Protein AF-A0A960S9Y3-F1 (afdb_monomer_lite)

Sequence (126 aa):
MGKETEVIDPNRHEAYPEMFQAIKAFKPDCLFSFSNFLEVGEMGYLSDLLGIPQTSFLVDPPHVFTPFDRPEELLITSVDQVDATFFKEQLEFTHTLFLPHAADKGYLDLPPLDKQFDIVFLGTFF

Structure (mmCIF, N/CA/C/O backbone):
data_AF-A0A960S9Y3-F1
#
_entry.id   AF-A0A960S9Y3-F1
#
loop_
_atom_site.group_PDB
_atom_site.id
_atom_site.type_symbol
_atom_site.label_atom_id
_atom_site.label_alt_id
_atom_site.label_comp_id
_atom_site.label_asym_id
_atom_site.label_entity_id
_atom_site.label_seq_id
_atom_site.pdbx_PDB_ins_code
_atom_site.Cartn_x
_atom_site.Cartn_y
_atom_site.Cartn_z
_atom_site.occupancy
_atom_site.B_iso_or_equiv
_atom_site.auth_seq_id
_atom_site.auth_comp_id
_atom_site.auth_asym_id
_atom_site.auth_atom_id
_atom_site.pdbx_PDB_model_num
ATOM 1 N N . MET A 1 1 ? -11.019 -23.630 -3.401 1.00 46.88 1 MET A N 1
ATOM 2 C CA . MET A 1 1 ? -11.729 -22.688 -2.512 1.00 46.88 1 MET A CA 1
ATOM 3 C C . MET A 1 1 ? -12.272 -21.587 -3.396 1.00 46.88 1 MET A C 1
ATOM 5 O O . MET A 1 1 ? -11.468 -20.938 -4.052 1.00 46.88 1 MET A O 1
ATOM 9 N N . GLY A 1 2 ? -13.596 -21.477 -3.519 1.00 61.44 2 GLY A N 1
ATOM 10 C CA . GLY A 1 2 ? -14.215 -20.400 -4.292 1.00 61.44 2 GLY A CA 1
ATOM 11 C C . GLY A 1 2 ? -13.945 -19.089 -3.572 1.00 61.44 2 GLY A C 1
ATOM 12 O O . GLY A 1 2 ? -14.381 -18.929 -2.439 1.00 61.44 2 GLY A O 1
ATOM 13 N N . LYS A 1 3 ? -13.134 -18.224 -4.177 1.00 78.56 3 LYS A N 1
ATOM 14 C CA . LYS A 1 3 ? -12.957 -16.852 -3.712 1.00 78.56 3 LYS A CA 1
ATOM 15 C C . LYS A 1 3 ? -13.905 -16.002 -4.542 1.00 78.56 3 LYS A C 1
ATOM 17 O O . LYS A 1 3 ? -13.809 -16.031 -5.767 1.00 78.56 3 LYS A O 1
ATOM 22 N N . GLU A 1 4 ? -14.827 -15.320 -3.883 1.00 89.75 4 GLU A N 1
ATOM 23 C CA . GLU A 1 4 ? -15.659 -14.308 -4.523 1.00 89.75 4 GLU A CA 1
ATOM 24 C C . GLU A 1 4 ? -14.907 -12.979 -4.481 1.00 89.75 4 GLU A C 1
ATOM 26 O O . GLU A 1 4 ? -14.199 -12.683 -3.518 1.00 89.75 4 GLU A O 1
ATOM 31 N N . THR A 1 5 ? -15.004 -12.204 -5.555 1.00 90.12 5 T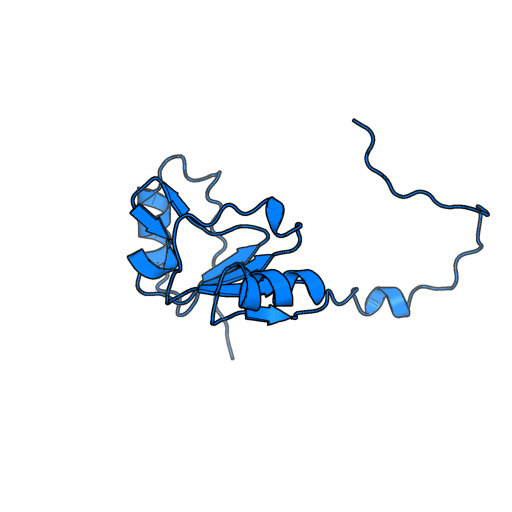HR A N 1
ATOM 32 C CA . THR A 1 5 ? -14.308 -10.922 -5.685 1.00 90.12 5 THR A CA 1
ATOM 33 C C . THR A 1 5 ? -15.238 -9.919 -6.335 1.00 90.12 5 THR A C 1
ATOM 35 O O . THR A 1 5 ? -15.821 -10.220 -7.378 1.00 90.12 5 THR A O 1
ATOM 38 N N . GLU A 1 6 ? -15.305 -8.721 -5.771 1.00 89.06 6 GLU A N 1
ATOM 39 C CA . GLU A 1 6 ? -16.016 -7.589 -6.352 1.00 89.06 6 GLU A CA 1
ATOM 40 C C . GLU A 1 6 ? -15.029 -6.444 -6.585 1.00 89.06 6 GLU A C 1
ATOM 42 O O . GLU A 1 6 ? -14.182 -6.158 -5.739 1.00 89.06 6 GLU A O 1
ATOM 47 N N . VAL A 1 7 ? -15.099 -5.827 -7.767 1.00 87.50 7 VAL A N 1
ATOM 48 C CA . VAL A 1 7 ? -14.247 -4.689 -8.126 1.00 87.50 7 VAL A CA 1
ATOM 49 C C . VAL A 1 7 ? -15.046 -3.417 -7.918 1.00 87.50 7 VAL A C 1
ATOM 51 O O . VAL A 1 7 ? -16.102 -3.236 -8.520 1.00 87.50 7 VAL A O 1
ATOM 54 N N . ILE A 1 8 ? -14.500 -2.529 -7.098 1.00 81.00 8 ILE A N 1
ATOM 55 C CA . ILE A 1 8 ? -15.103 -1.247 -6.761 1.00 81.00 8 ILE A CA 1
ATOM 56 C C . ILE A 1 8 ? -14.225 -0.151 -7.351 1.00 81.00 8 ILE A C 1
ATOM 58 O O . ILE A 1 8 ? -13.039 -0.065 -7.043 1.00 81.00 8 ILE A O 1
ATOM 62 N N . ASP A 1 9 ? -14.814 0.671 -8.215 1.00 77.81 9 ASP A N 1
ATOM 63 C CA . ASP A 1 9 ? -14.138 1.811 -8.827 1.00 77.81 9 ASP A CA 1
ATOM 64 C C . ASP A 1 9 ? -14.592 3.101 -8.126 1.00 77.81 9 ASP A C 1
ATOM 66 O O . ASP A 1 9 ? -15.716 3.561 -8.361 1.00 77.81 9 ASP A O 1
ATOM 70 N N . PRO A 1 10 ? -13.749 3.701 -7.267 1.00 68.12 10 PRO A N 1
ATOM 71 C CA . PRO A 1 10 ? -14.107 4.916 -6.544 1.00 68.12 10 PRO A CA 1
ATOM 72 C C . PRO A 1 10 ? -14.346 6.115 -7.474 1.00 68.12 10 PRO A C 1
ATOM 74 O O . PRO A 1 10 ? -15.038 7.043 -7.074 1.00 68.12 10 PRO A O 1
ATOM 77 N N . ASN A 1 11 ? -13.855 6.094 -8.721 1.00 68.81 11 ASN A N 1
ATOM 78 C CA . ASN A 1 11 ? -14.113 7.161 -9.695 1.00 68.81 11 ASN A CA 1
ATOM 79 C C . ASN A 1 11 ? -15.465 7.011 -10.409 1.00 68.81 11 ASN A C 1
ATOM 81 O O . ASN A 1 11 ? -15.932 7.958 -11.039 1.00 68.81 11 ASN A O 1
ATOM 85 N N . ARG A 1 12 ? -16.092 5.827 -10.351 1.00 61.38 12 ARG A N 1
ATOM 86 C CA . ARG A 1 12 ? -17.437 5.589 -10.909 1.00 61.38 12 ARG A CA 1
ATOM 87 C C . ARG A 1 12 ? -18.550 5.909 -9.926 1.00 61.38 12 ARG A C 1
ATOM 89 O O . ARG A 1 12 ? -19.657 6.216 -10.358 1.00 61.38 12 ARG A O 1
ATOM 96 N N . HIS A 1 13 ? -18.270 5.819 -8.632 1.00 55.19 13 HIS A N 1
ATOM 97 C CA . HIS A 1 13 ? -19.210 6.213 -7.597 1.00 55.19 13 HIS A CA 1
ATOM 98 C C . HIS A 1 13 ? -19.020 7.703 -7.319 1.00 55.19 13 HIS A C 1
ATOM 100 O O . HIS A 1 13 ? -18.117 8.095 -6.590 1.00 55.19 13 HIS A O 1
ATOM 106 N N . GLU A 1 14 ? -19.888 8.542 -7.889 1.00 50.56 14 GLU A N 1
ATOM 107 C CA . GLU A 1 14 ? -19.877 10.001 -7.682 1.00 50.56 14 GLU A CA 1
ATOM 108 C C . GLU A 1 14 ? -20.006 10.403 -6.197 1.00 50.56 14 GLU A C 1
ATOM 110 O O . GLU A 1 14 ? -19.757 11.554 -5.835 1.00 50.56 14 GLU A O 1
ATOM 115 N N . ALA A 1 15 ? -20.372 9.464 -5.317 1.00 58.41 15 ALA A N 1
ATOM 116 C CA . ALA A 1 15 ? -20.487 9.687 -3.890 1.00 58.41 15 ALA A CA 1
ATOM 117 C C . ALA A 1 15 ? -20.021 8.456 -3.085 1.00 58.41 15 ALA A C 1
ATOM 119 O O . ALA A 1 15 ? -20.548 7.352 -3.242 1.00 58.41 15 ALA A O 1
ATOM 120 N N . TYR A 1 16 ? -19.111 8.678 -2.127 1.00 72.38 16 TYR A N 1
ATOM 121 C CA . TYR A 1 16 ? -18.675 7.693 -1.125 1.00 72.38 16 TYR A CA 1
ATOM 122 C C . TYR A 1 16 ? -19.806 6.804 -0.547 1.00 72.38 16 TYR A C 1
ATOM 124 O O . TYR A 1 16 ? -19.579 5.604 -0.399 1.00 72.38 16 TYR A O 1
ATOM 132 N N . PRO A 1 17 ? -21.034 7.296 -0.257 1.00 77.31 17 PRO A N 1
ATOM 133 C CA . PRO A 1 17 ? -22.118 6.467 0.274 1.00 77.31 17 PRO A CA 1
ATOM 134 C C . PRO A 1 17 ? -22.443 5.206 -0.536 1.00 77.31 17 PRO A C 1
ATOM 136 O O . PRO A 1 17 ? -22.723 4.174 0.070 1.00 77.31 17 PRO A O 1
ATOM 139 N N . GLU A 1 18 ? -22.398 5.251 -1.869 1.00 81.25 18 GLU A N 1
ATOM 140 C CA . GLU A 1 18 ? -22.716 4.081 -2.703 1.00 81.25 18 GLU A CA 1
ATOM 141 C C . GLU A 1 18 ? -21.648 2.996 -2.587 1.00 81.25 18 GLU A C 1
ATOM 143 O O . GLU A 1 18 ? -21.970 1.822 -2.402 1.00 81.25 18 GLU A O 1
ATOM 148 N N . MET A 1 19 ? -20.380 3.411 -2.593 1.00 83.38 19 MET A N 1
ATOM 149 C CA . MET A 1 19 ? -19.237 2.536 -2.358 1.00 83.38 19 MET A CA 1
ATOM 150 C C . MET A 1 19 ? -19.361 1.821 -1.007 1.00 83.38 19 MET A C 1
ATOM 152 O O . MET A 1 19 ? -19.226 0.601 -0.928 1.00 83.38 19 MET A O 1
ATOM 156 N N . PHE A 1 20 ? -19.690 2.557 0.060 1.00 85.62 20 PHE A N 1
ATOM 157 C CA . PHE A 1 20 ? -19.896 1.966 1.384 1.00 85.62 20 PHE A CA 1
ATOM 158 C C . PHE A 1 20 ? -21.040 0.944 1.403 1.00 85.62 20 PHE A C 1
ATOM 160 O O . PHE A 1 20 ? -20.929 -0.078 2.082 1.00 85.62 20 PHE A O 1
ATOM 167 N N . GLN A 1 21 ? -22.139 1.202 0.688 1.00 86.50 21 GLN A N 1
ATOM 168 C CA . GLN A 1 21 ? -23.253 0.253 0.608 1.00 86.50 21 GLN A CA 1
ATOM 169 C C . GLN A 1 21 ? -22.877 -1.006 -0.172 1.00 86.50 21 GLN A C 1
ATOM 171 O O . GLN A 1 21 ? -23.211 -2.099 0.280 1.00 86.50 21 GLN A O 1
ATOM 176 N N . ALA A 1 22 ? -22.144 -0.873 -1.281 1.00 87.88 22 ALA A N 1
ATOM 177 C CA . ALA A 1 22 ? -21.652 -2.013 -2.052 1.00 87.88 22 ALA A CA 1
ATOM 178 C C . ALA A 1 22 ? -20.743 -2.911 -1.199 1.00 87.88 22 ALA A C 1
ATOM 180 O O . ALA A 1 22 ? -21.007 -4.106 -1.064 1.00 87.88 22 ALA A O 1
ATOM 181 N N . ILE A 1 23 ? -19.759 -2.325 -0.502 1.00 89.69 23 ILE A N 1
ATOM 182 C CA . ILE A 1 23 ? -18.858 -3.075 0.390 1.00 89.69 23 ILE A CA 1
ATOM 183 C C . ILE A 1 23 ? -19.647 -3.782 1.498 1.00 89.69 23 ILE A C 1
ATOM 185 O O . ILE A 1 23 ? -19.437 -4.965 1.761 1.00 89.69 23 ILE A O 1
ATOM 189 N N . LYS A 1 24 ? -20.595 -3.088 2.138 1.00 88.81 24 LYS A N 1
ATOM 190 C CA . LYS A 1 24 ? -21.423 -3.675 3.204 1.00 88.81 24 LYS A CA 1
ATOM 191 C C . LYS A 1 24 ? -22.371 -4.764 2.705 1.00 88.81 24 LYS A C 1
ATOM 193 O O . LYS A 1 24 ? -22.696 -5.667 3.475 1.00 88.81 24 LYS A O 1
ATOM 198 N N . ALA A 1 25 ? -22.839 -4.672 1.463 1.00 90.69 25 ALA A N 1
ATOM 199 C CA . ALA A 1 25 ? -23.684 -5.687 0.849 1.00 90.69 25 ALA A CA 1
ATOM 200 C C . ALA A 1 25 ? -22.877 -6.946 0.510 1.00 90.69 25 ALA A C 1
ATOM 202 O O . ALA A 1 25 ? -23.329 -8.047 0.829 1.00 90.69 25 ALA A O 1
ATOM 203 N N . PHE A 1 26 ? -21.681 -6.773 -0.060 1.00 93.31 26 PHE A N 1
ATOM 204 C CA . PHE A 1 26 ? -20.766 -7.862 -0.400 1.00 93.31 26 PHE A CA 1
ATOM 205 C C . PHE A 1 26 ? -20.178 -8.553 0.841 1.00 93.31 26 PHE A C 1
ATOM 207 O O . PHE A 1 26 ? -20.035 -9.771 0.853 1.00 93.31 26 PHE A O 1
ATOM 214 N N . LYS A 1 27 ? -19.911 -7.790 1.914 1.00 92.19 27 LYS A N 1
ATOM 215 C CA . LYS A 1 27 ? -19.294 -8.253 3.175 1.00 92.19 27 LYS A CA 1
ATOM 216 C C . LYS A 1 27 ? -17.940 -8.949 2.960 1.00 92.19 27 LYS A C 1
ATOM 218 O O . LYS A 1 27 ? -17.801 -10.122 3.308 1.00 92.19 27 LYS A O 1
ATOM 223 N N . PRO A 1 28 ? -16.941 -8.252 2.395 1.00 92.81 28 PRO A N 1
ATOM 224 C CA . PRO A 1 28 ? -15.629 -8.845 2.190 1.00 92.81 28 PRO A CA 1
ATOM 225 C C . PRO A 1 28 ? -14.918 -9.105 3.522 1.00 92.81 28 PRO A C 1
ATOM 227 O O . PRO A 1 28 ? -15.020 -8.309 4.452 1.00 92.81 28 PRO A O 1
ATOM 230 N N . ASP A 1 29 ? -14.119 -10.171 3.572 1.00 94.00 29 ASP A N 1
ATOM 231 C CA . ASP A 1 29 ? -13.200 -10.430 4.689 1.00 94.00 29 ASP A CA 1
ATOM 232 C C . ASP A 1 29 ? -11.946 -9.538 4.639 1.00 94.00 29 ASP A C 1
ATOM 234 O O . ASP A 1 29 ? -11.249 -9.379 5.637 1.00 94.00 29 ASP A O 1
ATOM 238 N N . CYS A 1 30 ? -11.615 -9.001 3.460 1.00 92.62 30 CYS A N 1
ATOM 239 C CA . CYS A 1 30 ? -10.457 -8.138 3.247 1.00 92.62 30 CYS A CA 1
ATOM 240 C C . CYS A 1 30 ? -10.628 -7.242 2.016 1.00 92.62 30 CYS A C 1
ATOM 242 O O . CYS A 1 30 ? -11.363 -7.572 1.081 1.00 92.62 30 CYS A O 1
ATOM 244 N N . LEU A 1 31 ? -9.912 -6.121 2.010 1.00 92.19 31 LEU A N 1
ATOM 245 C CA . LEU A 1 31 ? -9.851 -5.177 0.900 1.00 92.19 31 LEU A CA 1
ATOM 246 C C . LEU A 1 31 ? -8.482 -5.238 0.220 1.00 92.19 31 LEU A C 1
ATOM 248 O O . LEU A 1 31 ? -7.455 -5.440 0.867 1.00 92.19 31 LEU A O 1
ATOM 252 N N . PHE A 1 32 ? -8.466 -5.005 -1.089 1.00 91.38 32 PHE A N 1
ATOM 253 C CA . PHE A 1 32 ? -7.242 -4.883 -1.872 1.00 91.38 32 PHE A CA 1
ATOM 254 C C . PHE A 1 32 ? -7.280 -3.594 -2.678 1.00 91.38 32 PHE A C 1
ATOM 256 O O . PHE A 1 32 ? -8.286 -3.297 -3.323 1.00 91.38 32 PHE A O 1
ATOM 263 N N . SER A 1 33 ? -6.182 -2.84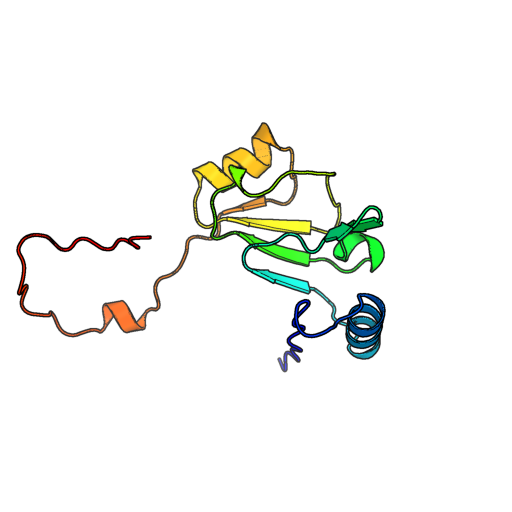8 -2.666 1.00 87.94 33 SER A N 1
ATOM 264 C CA . SER A 1 33 ? -6.039 -1.626 -3.454 1.00 87.94 33 SER A CA 1
ATOM 265 C C . SER A 1 33 ? -4.686 -1.569 -4.150 1.00 87.94 33 SER A C 1
ATOM 267 O O . SER A 1 33 ? -3.715 -2.158 -3.680 1.00 87.94 33 SER A O 1
ATOM 269 N N . PHE A 1 34 ? -4.625 -0.875 -5.284 1.00 86.25 34 PHE A N 1
ATOM 270 C CA . PHE A 1 34 ? -3.408 -0.710 -6.073 1.00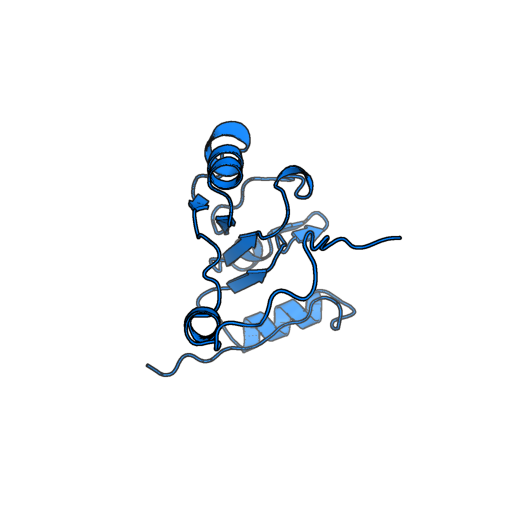 86.25 34 PHE A CA 1
ATOM 271 C C . PHE A 1 34 ? -3.064 0.775 -6.147 1.00 86.25 34 PHE A C 1
ATOM 273 O O . PHE A 1 34 ? -3.917 1.590 -6.498 1.00 86.25 34 PHE A O 1
ATOM 280 N N . SER A 1 35 ? -1.824 1.102 -5.794 1.00 80.06 35 SER A N 1
ATOM 281 C CA . SER A 1 35 ? -1.249 2.452 -5.816 1.00 80.06 35 SER A CA 1
ATOM 282 C C . SER A 1 35 ? -2.015 3.504 -5.018 1.00 80.06 35 SER A C 1
ATOM 284 O O . SER A 1 35 ? -1.971 4.682 -5.359 1.00 80.06 35 SER A O 1
ATOM 286 N N . ASN A 1 36 ? -2.742 3.119 -3.970 1.00 76.69 36 ASN A N 1
ATOM 287 C CA . ASN A 1 36 ? -3.400 4.090 -3.109 1.00 76.69 36 ASN A CA 1
ATOM 288 C C . ASN A 1 36 ? -3.556 3.590 -1.673 1.00 76.69 36 ASN A C 1
ATOM 290 O O . ASN A 1 36 ? -3.525 2.389 -1.379 1.00 76.69 36 ASN A O 1
ATOM 294 N N . PHE A 1 37 ? -3.761 4.562 -0.793 1.00 77.31 37 PHE A N 1
ATOM 295 C CA . PHE A 1 37 ? -4.490 4.367 0.442 1.00 77.31 37 PHE A CA 1
ATOM 296 C C . PHE A 1 37 ? -5.912 4.864 0.185 1.00 77.31 37 PHE A C 1
ATOM 298 O O . PHE A 1 37 ? -6.108 5.985 -0.282 1.00 77.31 37 PHE A O 1
ATOM 305 N N . LEU A 1 38 ? -6.913 4.017 0.413 1.00 80.00 38 LEU A N 1
ATOM 306 C CA . LEU A 1 38 ? -8.313 4.420 0.308 1.00 80.00 38 LEU A CA 1
ATOM 307 C C . LEU A 1 38 ? -8.661 5.316 1.500 1.00 80.00 38 LEU A C 1
ATOM 309 O O . LEU A 1 38 ? -9.103 4.842 2.544 1.00 80.00 38 LEU A O 1
ATOM 313 N N . GLU A 1 39 ? -8.426 6.612 1.339 1.00 78.81 39 GLU A N 1
ATOM 314 C CA . GLU A 1 39 ? -8.819 7.655 2.282 1.00 78.81 39 GLU A CA 1
ATOM 315 C C . GLU A 1 39 ? -10.236 8.146 1.975 1.00 78.81 39 GLU A C 1
ATOM 317 O O . GLU A 1 39 ? -10.646 8.257 0.816 1.00 78.81 39 GLU A O 1
ATOM 322 N N . VAL A 1 40 ? -10.998 8.463 3.020 1.00 79.81 40 VAL A N 1
ATOM 323 C CA . VAL A 1 40 ? -12.364 8.987 2.914 1.00 79.81 40 VAL A CA 1
ATOM 324 C C . VAL A 1 40 ? -12.392 10.428 3.425 1.00 79.81 40 VAL A C 1
ATOM 326 O O . VAL A 1 40 ? -13.066 10.765 4.401 1.00 79.81 40 VAL A O 1
ATOM 329 N N . GLY A 1 41 ? -11.616 11.288 2.762 1.00 74.88 41 GLY A N 1
ATOM 330 C CA . GLY A 1 41 ? -11.422 12.679 3.174 1.00 74.88 41 GLY A CA 1
ATOM 331 C C . GLY A 1 41 ? -10.893 12.781 4.608 1.00 74.88 41 GLY A C 1
ATOM 332 O O . GLY A 1 41 ? -10.029 12.014 5.016 1.00 74.88 41 GLY A O 1
ATOM 333 N N . GLU A 1 42 ? -11.454 13.694 5.403 1.00 74.69 42 GLU A N 1
ATOM 334 C CA . GLU A 1 42 ? -11.054 13.909 6.805 1.00 74.69 42 GLU A CA 1
ATOM 335 C C . GLU A 1 42 ? -11.463 12.769 7.759 1.00 74.69 42 GLU A C 1
ATOM 337 O O . GLU A 1 42 ? -11.105 12.796 8.933 1.00 74.69 42 GLU A O 1
ATOM 342 N N . MET A 1 43 ? -12.224 11.770 7.294 1.00 75.50 43 MET A N 1
ATOM 343 C CA . MET A 1 43 ? -12.664 10.653 8.143 1.00 75.50 43 MET A CA 1
ATOM 344 C C . MET A 1 43 ? -11.591 9.569 8.327 1.00 75.50 43 MET A C 1
ATOM 346 O O . MET A 1 43 ? -11.825 8.613 9.064 1.00 75.50 43 MET A O 1
ATOM 350 N N . GLY A 1 44 ? -10.441 9.701 7.663 1.00 81.62 44 GLY A N 1
ATOM 351 C CA . GLY A 1 44 ? -9.348 8.733 7.719 1.00 81.62 44 GLY A CA 1
ATOM 352 C C . GLY A 1 44 ? -9.499 7.606 6.697 1.00 81.62 44 GLY A C 1
ATOM 353 O O . GLY A 1 44 ? -10.064 7.793 5.616 1.00 81.62 44 GLY A O 1
ATOM 354 N N . TYR A 1 45 ? -8.966 6.430 7.025 1.00 85.06 45 TYR A N 1
ATOM 355 C CA . TYR A 1 45 ? -8.866 5.305 6.097 1.00 85.06 45 TYR A CA 1
ATOM 356 C C . TYR A 1 45 ? -10.137 4.453 6.066 1.00 85.06 45 TYR A C 1
ATOM 358 O O . TYR A 1 45 ? -10.753 4.154 7.090 1.00 85.06 45 TYR A O 1
ATOM 366 N N . LEU A 1 46 ? -10.509 4.006 4.867 1.00 85.81 46 LEU A N 1
ATOM 367 C CA . LEU A 1 46 ? -11.683 3.167 4.632 1.00 85.81 46 LEU A CA 1
ATOM 368 C C . LEU A 1 46 ? -11.636 1.852 5.427 1.00 85.81 46 LEU A C 1
ATOM 370 O O . LEU A 1 46 ? -12.673 1.402 5.914 1.00 85.81 46 LEU A O 1
ATOM 374 N N . SER A 1 47 ? -10.449 1.259 5.567 1.00 88.12 47 SER A N 1
ATOM 375 C CA . SER A 1 47 ? -10.218 0.026 6.329 1.00 88.12 47 SER A CA 1
ATOM 376 C C . SER A 1 47 ? -10.632 0.167 7.790 1.00 88.12 47 SER A C 1
ATOM 378 O O . SER A 1 47 ? -11.413 -0.641 8.290 1.00 88.12 47 SER A O 1
ATOM 380 N N . ASP A 1 48 ? -10.193 1.245 8.439 1.00 87.38 48 ASP A N 1
ATOM 381 C CA . ASP A 1 48 ? -10.466 1.508 9.853 1.00 87.38 48 ASP A CA 1
ATOM 382 C C . ASP A 1 48 ? -11.948 1.839 10.068 1.00 87.38 48 ASP A C 1
ATOM 384 O O . ASP A 1 48 ? -12.577 1.357 11.009 1.00 87.38 48 ASP A O 1
ATOM 388 N N . LEU A 1 49 ? -12.545 2.610 9.150 1.00 87.38 49 LEU A N 1
ATOM 389 C CA . LEU A 1 49 ? -13.969 2.959 9.194 1.00 87.38 49 LEU A CA 1
ATOM 390 C C . LEU A 1 49 ? -14.891 1.741 9.058 1.00 87.38 49 LEU A C 1
ATOM 392 O O . LEU A 1 49 ? -16.011 1.744 9.580 1.00 87.38 49 LEU A O 1
ATOM 396 N N . LEU A 1 50 ? -14.457 0.723 8.317 1.00 88.69 50 LEU A N 1
ATOM 397 C CA . LEU A 1 50 ? -15.217 -0.505 8.104 1.00 88.69 50 LEU A CA 1
ATOM 398 C C . LEU A 1 50 ? -14.859 -1.611 9.102 1.00 88.69 50 LEU A C 1
ATOM 400 O O . LEU A 1 50 ? -15.647 -2.547 9.245 1.00 88.69 50 LEU A O 1
ATOM 404 N N . GLY A 1 51 ? -13.709 -1.513 9.775 1.00 90.44 51 GLY A N 1
ATOM 405 C CA . GLY A 1 51 ? -13.133 -2.608 10.554 1.00 90.44 51 GLY A CA 1
ATOM 406 C C . GLY A 1 51 ? -12.794 -3.818 9.678 1.00 90.44 51 GLY A C 1
ATOM 407 O O . GLY A 1 51 ? -13.032 -4.954 10.087 1.00 90.44 51 GLY A O 1
ATOM 408 N N . ILE A 1 52 ? -12.341 -3.574 8.443 1.00 92.44 52 ILE A N 1
ATOM 409 C CA . ILE A 1 52 ? -11.982 -4.617 7.475 1.00 92.44 52 ILE A CA 1
ATOM 410 C C . ILE A 1 52 ? -10.510 -4.427 7.099 1.00 92.44 52 ILE A C 1
ATOM 412 O O . ILE A 1 52 ? -10.157 -3.344 6.623 1.00 92.44 52 ILE A O 1
ATOM 416 N N . PRO A 1 53 ? -9.667 -5.466 7.227 1.00 92.44 53 PRO A N 1
ATOM 417 C CA . PRO A 1 53 ? -8.258 -5.363 6.888 1.00 92.44 53 PRO A CA 1
ATOM 418 C C . PRO A 1 53 ? -8.073 -5.087 5.396 1.00 92.44 53 PRO A C 1
ATOM 420 O O . PRO A 1 53 ? -8.665 -5.748 4.537 1.00 92.44 53 PRO A O 1
ATOM 423 N N . GLN A 1 54 ? -7.210 -4.133 5.078 1.00 92.06 54 GLN A N 1
ATOM 424 C CA . GLN A 1 54 ? -6.863 -3.743 3.722 1.00 92.06 54 GLN A CA 1
ATOM 425 C C . GLN A 1 54 ? -5.404 -4.058 3.427 1.00 92.06 54 GLN A C 1
ATOM 427 O O . GLN A 1 54 ? -4.517 -3.751 4.211 1.00 92.06 54 GLN A O 1
ATOM 432 N N . THR A 1 55 ? -5.140 -4.608 2.246 1.00 92.38 55 THR A N 1
ATOM 433 C CA . THR A 1 55 ? -3.796 -4.663 1.669 1.00 92.38 55 THR A CA 1
ATOM 434 C C . THR A 1 55 ? -3.671 -3.647 0.539 1.00 92.38 55 THR A C 1
ATOM 436 O O . THR A 1 55 ? -4.410 -3.715 -0.446 1.00 92.38 55 THR A O 1
ATOM 439 N N . SER A 1 56 ? -2.725 -2.721 0.667 1.00 89.94 56 SER A N 1
ATOM 440 C CA . SER A 1 56 ? -2.364 -1.759 -0.377 1.00 89.94 56 SER A CA 1
ATOM 441 C C . SER A 1 56 ? -1.105 -2.213 -1.112 1.00 89.94 56 SER A C 1
ATOM 443 O O . SER A 1 56 ? -0.046 -2.399 -0.511 1.00 89.94 56 SER A O 1
ATOM 445 N N . PHE A 1 57 ? -1.217 -2.388 -2.426 1.00 89.69 57 PHE A N 1
ATOM 446 C CA . PHE A 1 57 ? -0.113 -2.687 -3.335 1.00 89.69 57 PHE A CA 1
ATOM 447 C C . PHE A 1 57 ? 0.444 -1.391 -3.911 1.00 89.69 57 PHE A C 1
ATOM 449 O O . PHE A 1 57 ? -0.077 -0.874 -4.897 1.00 89.69 57 PHE A O 1
ATOM 456 N N . LEU A 1 58 ? 1.483 -0.848 -3.280 1.00 87.69 58 LEU A N 1
ATOM 457 C CA . LEU A 1 58 ? 2.122 0.390 -3.707 1.00 87.69 58 LEU A CA 1
ATOM 458 C C . LEU A 1 58 ? 3.159 0.081 -4.786 1.00 87.69 58 LEU A C 1
ATOM 460 O O . LEU A 1 58 ? 4.172 -0.572 -4.531 1.00 87.69 58 LEU A O 1
ATOM 464 N N . VAL A 1 59 ? 2.873 0.535 -6.004 1.00 82.75 59 VAL A N 1
ATOM 465 C CA . VAL A 1 59 ? 3.792 0.426 -7.150 1.00 82.75 59 VAL A CA 1
ATOM 466 C C . VAL A 1 59 ? 4.526 1.738 -7.425 1.00 82.75 59 VAL A C 1
ATOM 468 O O . VAL A 1 59 ? 5.561 1.731 -8.084 1.00 82.75 59 VAL A O 1
ATOM 471 N N . ASP A 1 60 ? 3.978 2.849 -6.931 1.00 81.69 60 ASP A N 1
ATOM 472 C CA . ASP A 1 60 ? 4.557 4.176 -7.073 1.00 81.69 60 ASP A CA 1
ATOM 473 C C . ASP A 1 60 ? 5.503 4.477 -5.901 1.00 81.69 60 ASP A C 1
ATOM 475 O O . ASP A 1 60 ? 5.398 3.853 -4.839 1.00 81.69 60 ASP A O 1
ATOM 479 N N . PRO A 1 61 ? 6.424 5.440 -6.062 1.00 75.69 61 PRO A N 1
ATOM 480 C CA . PRO A 1 61 ? 7.364 5.786 -5.009 1.00 75.69 61 PRO A CA 1
ATOM 481 C C . PRO A 1 61 ? 6.688 6.286 -3.716 1.00 75.69 61 PRO A C 1
ATOM 483 O O . PRO A 1 61 ? 5.660 6.964 -3.760 1.00 75.69 61 PRO A O 1
ATOM 486 N N . PRO A 1 62 ? 7.313 6.085 -2.545 1.00 74.81 62 PRO A N 1
ATOM 487 C CA . PRO A 1 62 ? 6.736 6.388 -1.238 1.00 74.81 62 PRO A CA 1
ATOM 488 C C . PRO A 1 62 ? 6.408 7.868 -1.034 1.00 74.81 62 PRO A C 1
ATOM 490 O O . PRO A 1 62 ? 5.458 8.193 -0.335 1.00 74.81 62 PRO A O 1
ATOM 493 N N . HIS A 1 63 ? 7.163 8.777 -1.660 1.00 74.25 63 HIS A N 1
ATOM 494 C CA . HIS A 1 63 ? 6.962 10.223 -1.518 1.00 74.25 63 HIS A CA 1
ATOM 495 C C . HIS A 1 63 ? 5.645 10.730 -2.124 1.00 74.25 63 HIS A C 1
ATOM 497 O O . HIS A 1 63 ? 5.245 11.859 -1.846 1.00 74.25 63 HIS A O 1
ATOM 503 N N . VAL A 1 64 ? 4.995 9.925 -2.968 1.00 73.75 64 VAL A N 1
ATOM 504 C CA . VAL A 1 64 ? 3.690 10.247 -3.559 1.00 73.75 64 VAL A CA 1
ATOM 505 C C . VAL A 1 64 ? 2.570 10.050 -2.531 1.00 73.75 64 VAL A C 1
ATOM 507 O O . VAL A 1 64 ? 1.498 10.638 -2.651 1.00 73.75 64 VAL A O 1
ATOM 510 N N . PHE A 1 65 ? 2.835 9.276 -1.481 1.00 73.56 65 PHE A N 1
ATOM 511 C CA . PHE A 1 65 ? 1.881 8.985 -0.429 1.00 73.56 65 PHE A CA 1
ATOM 512 C C . PHE A 1 65 ? 2.158 9.885 0.773 1.00 73.56 65 PHE A C 1
ATOM 514 O O . PHE A 1 65 ? 3.206 9.799 1.413 1.00 73.56 65 PHE A O 1
ATOM 521 N N . THR A 1 66 ? 1.229 10.793 1.065 1.00 63.00 66 THR A N 1
ATOM 522 C CA . THR A 1 66 ? 1.330 11.681 2.229 1.00 63.00 66 THR A CA 1
ATOM 523 C C . THR A 1 66 ? 0.632 11.000 3.403 1.00 63.00 66 THR A C 1
ATOM 525 O O . THR A 1 66 ? -0.576 10.806 3.328 1.00 63.00 66 THR A O 1
ATOM 528 N N . PRO A 1 67 ? 1.335 10.590 4.472 1.00 63.19 67 PRO A N 1
ATOM 529 C CA . PRO A 1 67 ? 0.662 9.964 5.601 1.00 63.19 67 PRO A CA 1
ATOM 530 C C . PRO A 1 67 ? -0.145 11.022 6.360 1.00 63.19 67 PRO A C 1
ATOM 532 O O . PRO A 1 67 ? 0.429 11.988 6.865 1.00 63.19 67 PRO A O 1
ATOM 535 N N . PHE A 1 68 ? -1.463 10.835 6.446 1.00 59.75 68 PHE A N 1
ATOM 536 C CA . PHE A 1 68 ? -2.317 11.623 7.340 1.00 59.75 68 PHE A CA 1
ATOM 537 C C . PHE A 1 68 ? -2.324 11.037 8.754 1.00 59.75 68 PHE A C 1
ATOM 539 O O . PHE A 1 68 ? -2.180 11.786 9.711 1.00 59.75 68 PHE A O 1
ATOM 546 N N . ASP A 1 69 ? -2.389 9.706 8.864 1.00 70.00 69 ASP A N 1
ATOM 547 C CA . ASP A 1 69 ? -2.366 8.934 10.113 1.00 70.00 69 ASP A CA 1
ATOM 548 C C . ASP A 1 69 ? -1.884 7.490 9.860 1.00 70.00 69 ASP A C 1
ATOM 550 O O . ASP A 1 69 ? -1.654 7.104 8.710 1.00 70.00 69 ASP A O 1
ATOM 554 N N . ARG A 1 70 ? -1.710 6.689 10.924 1.00 76.19 70 ARG A N 1
ATOM 555 C CA . ARG A 1 70 ? -1.277 5.277 10.870 1.00 76.19 70 ARG A CA 1
ATOM 556 C C . ARG A 1 70 ? -2.464 4.322 11.106 1.00 76.19 70 ARG A C 1
ATOM 558 O O . ARG A 1 70 ? -2.810 4.107 12.265 1.00 76.19 70 ARG A O 1
ATOM 565 N N . PRO A 1 71 ? -3.070 3.763 10.047 1.00 77.94 71 PRO A N 1
ATOM 566 C CA . PRO A 1 71 ? -4.201 2.846 10.149 1.00 77.94 71 PRO A CA 1
ATOM 567 C C . PRO A 1 71 ? -3.783 1.485 10.712 1.00 77.94 71 PRO A C 1
ATOM 569 O O . PRO A 1 71 ? -2.774 0.913 10.291 1.00 77.94 71 PRO A O 1
ATOM 572 N N . GLU A 1 72 ? -4.570 0.956 11.650 1.00 82.81 72 GLU A N 1
ATOM 573 C CA . GLU A 1 72 ? -4.322 -0.354 12.273 1.00 82.81 72 GLU A CA 1
ATOM 574 C C . GLU A 1 72 ? -4.666 -1.504 11.318 1.00 82.81 72 GLU A C 1
ATOM 576 O O . GLU A 1 72 ? -3.982 -2.527 11.300 1.00 82.81 72 GLU A O 1
ATOM 581 N N . GLU A 1 73 ? -5.684 -1.311 10.477 1.00 86.31 73 GLU A N 1
ATOM 582 C CA . GLU A 1 73 ? -6.198 -2.337 9.568 1.00 86.31 73 GLU A CA 1
ATOM 583 C C . GLU A 1 73 ? -5.504 -2.322 8.194 1.00 86.31 73 GLU A C 1
ATOM 585 O O . GLU A 1 73 ? -5.964 -2.973 7.258 1.00 86.31 73 GLU A O 1
ATOM 590 N N . LEU A 1 74 ? -4.398 -1.586 8.032 1.00 88.62 74 LEU A N 1
ATOM 591 C CA . LEU A 1 74 ? -3.696 -1.467 6.752 1.00 88.62 74 LEU A CA 1
ATOM 592 C C . LEU A 1 74 ? -2.388 -2.257 6.723 1.00 88.62 74 LEU A C 1
ATOM 594 O O . LEU A 1 74 ? -1.435 -1.967 7.444 1.00 88.62 74 LEU A O 1
ATOM 598 N N . LEU A 1 75 ? -2.305 -3.185 5.778 1.00 91.19 75 LEU A N 1
ATOM 599 C CA . LEU A 1 75 ? -1.079 -3.825 5.329 1.00 91.19 75 LEU A CA 1
ATOM 600 C C . LEU A 1 75 ? -0.557 -3.114 4.075 1.00 91.19 75 LEU A C 1
ATOM 602 O O . LEU A 1 75 ? -1.218 -3.090 3.037 1.00 91.19 75 LEU A O 1
ATOM 606 N N . ILE A 1 76 ? 0.661 -2.593 4.141 1.00 89.81 76 ILE A N 1
ATOM 607 C CA . ILE A 1 76 ? 1.360 -2.013 2.996 1.00 89.81 76 ILE A CA 1
ATOM 608 C C . ILE A 1 76 ? 2.233 -3.077 2.344 1.00 89.81 76 ILE A C 1
ATOM 610 O O . ILE A 1 76 ? 2.988 -3.789 3.010 1.00 89.81 76 ILE A O 1
ATOM 614 N N . THR A 1 77 ? 2.177 -3.151 1.020 1.00 90.31 77 THR A N 1
ATOM 615 C CA . THR A 1 77 ? 3.150 -3.889 0.221 1.00 90.31 77 THR A CA 1
ATOM 616 C C . THR A 1 77 ? 3.831 -2.941 -0.754 1.00 90.31 77 THR A C 1
ATOM 618 O O . THR A 1 77 ? 3.167 -2.102 -1.358 1.00 90.31 77 THR A O 1
ATOM 621 N N . SER A 1 78 ? 5.152 -3.057 -0.884 1.00 87.75 78 SER A N 1
ATOM 622 C CA . SER A 1 78 ? 5.932 -2.281 -1.851 1.00 87.75 78 SER A CA 1
ATOM 623 C C . SER A 1 78 ? 6.813 -3.184 -2.704 1.00 87.75 78 SER A C 1
ATOM 625 O O . SER A 1 78 ? 7.300 -4.224 -2.249 1.00 87.75 78 SER A O 1
ATOM 627 N N . VAL A 1 79 ? 6.994 -2.763 -3.951 1.00 86.62 79 VAL A N 1
ATOM 628 C CA . VAL A 1 79 ? 7.742 -3.466 -4.996 1.00 86.62 79 VAL A CA 1
ATOM 629 C C . VAL A 1 79 ? 9.247 -3.218 -4.921 1.00 86.62 79 VAL A C 1
ATOM 631 O O . VAL A 1 79 ? 10.007 -3.980 -5.521 1.00 86.62 79 VAL A O 1
ATOM 634 N N . ASP A 1 80 ? 9.672 -2.207 -4.155 1.00 85.75 80 ASP A N 1
ATOM 635 C CA . ASP A 1 80 ? 11.067 -1.887 -3.851 1.00 85.75 80 ASP A CA 1
ATOM 636 C C . ASP A 1 80 ? 11.348 -2.124 -2.357 1.00 85.75 80 ASP A C 1
ATOM 638 O O . ASP A 1 80 ? 10.565 -1.771 -1.468 1.00 85.75 80 ASP A O 1
ATOM 642 N N . GLN A 1 81 ? 12.483 -2.755 -2.065 1.00 87.56 81 GLN A N 1
ATOM 643 C CA . GLN A 1 81 ? 12.910 -3.023 -0.697 1.00 87.56 81 GLN A CA 1
ATOM 644 C C . GLN A 1 81 ? 13.238 -1.731 0.064 1.00 87.56 81 GLN A C 1
ATOM 646 O O . GLN A 1 81 ? 12.963 -1.650 1.260 1.00 87.56 81 GLN A O 1
ATOM 651 N N . VAL A 1 82 ? 13.807 -0.729 -0.608 1.00 89.38 82 VAL A N 1
ATOM 652 C CA . VAL A 1 82 ? 14.117 0.582 -0.022 1.00 89.38 82 VAL A CA 1
ATOM 653 C C . VAL A 1 82 ? 12.832 1.280 0.404 1.00 89.38 82 VAL A C 1
ATOM 655 O O . VAL A 1 82 ? 12.758 1.799 1.516 1.00 89.38 82 VAL A O 1
ATOM 658 N N . ASP A 1 83 ? 11.801 1.216 -0.433 1.00 88.19 83 ASP A N 1
ATOM 659 C CA . ASP A 1 83 ? 10.499 1.809 -0.145 1.00 88.19 83 ASP A CA 1
ATOM 660 C C . ASP A 1 83 ? 9.805 1.089 1.014 1.00 88.19 83 ASP A C 1
ATOM 662 O O . ASP A 1 83 ? 9.316 1.734 1.941 1.00 88.19 83 ASP A O 1
ATOM 666 N N . ALA A 1 84 ? 9.822 -0.248 1.026 1.00 88.75 84 ALA A N 1
ATOM 667 C CA . ALA A 1 84 ? 9.307 -1.030 2.151 1.00 88.75 84 ALA A CA 1
ATOM 668 C C . ALA A 1 84 ? 10.027 -0.687 3.471 1.00 88.75 84 ALA A C 1
ATOM 670 O O . ALA A 1 84 ? 9.387 -0.548 4.517 1.00 88.75 84 ALA A O 1
ATOM 671 N N . THR A 1 85 ? 11.350 -0.511 3.433 1.00 90.00 85 THR A N 1
ATOM 672 C CA . THR A 1 85 ? 12.128 -0.055 4.592 1.00 90.00 85 THR A CA 1
ATOM 673 C C . THR A 1 85 ? 11.744 1.366 4.996 1.00 90.00 85 THR A C 1
ATOM 675 O O . THR A 1 85 ? 11.562 1.624 6.182 1.00 90.00 85 THR A O 1
ATOM 678 N N . PHE A 1 86 ? 11.558 2.279 4.043 1.00 89.12 86 PHE A N 1
ATOM 679 C CA . PHE A 1 86 ? 11.130 3.648 4.323 1.00 89.12 86 PHE A CA 1
ATOM 680 C C . PHE A 1 86 ? 9.764 3.689 5.025 1.00 89.12 86 PHE A C 1
ATOM 682 O O . PHE A 1 86 ? 9.643 4.306 6.085 1.00 89.12 86 PHE A O 1
ATOM 689 N N . PHE A 1 87 ? 8.760 2.974 4.508 1.00 87.38 87 PHE A N 1
ATOM 690 C CA . PHE A 1 87 ? 7.439 2.879 5.142 1.00 87.38 87 PHE A CA 1
ATOM 691 C C . PHE A 1 87 ? 7.520 2.332 6.569 1.00 87.38 87 PHE A C 1
ATOM 693 O O . PHE A 1 87 ? 6.876 2.855 7.479 1.00 87.38 87 PHE A O 1
ATOM 700 N N . LYS A 1 88 ? 8.347 1.307 6.780 1.00 89.25 88 LYS A N 1
ATOM 701 C CA . LYS A 1 88 ? 8.482 0.658 8.082 1.00 89.25 88 LYS A CA 1
ATOM 702 C C . LYS A 1 88 ? 9.261 1.491 9.099 1.00 89.25 88 LYS A C 1
ATOM 704 O O . LYS A 1 88 ? 8.857 1.575 10.253 1.00 89.25 88 LYS A O 1
ATOM 709 N N . GLU A 1 89 ? 10.398 2.050 8.696 1.00 89.75 89 GLU A N 1
ATOM 710 C CA . GLU A 1 89 ? 11.368 2.663 9.611 1.00 89.75 89 GLU A CA 1
ATOM 711 C C . GLU A 1 89 ? 11.221 4.180 9.719 1.00 89.75 89 GLU A C 1
ATOM 713 O O . GLU A 1 89 ? 11.485 4.731 10.782 1.00 89.75 89 GLU A O 1
ATOM 718 N N . GLN A 1 90 ? 10.824 4.859 8.640 1.00 86.81 90 GLN A N 1
ATOM 719 C CA . GLN A 1 90 ? 10.711 6.323 8.611 1.00 86.81 90 GLN A CA 1
ATOM 720 C C . GLN A 1 90 ? 9.273 6.792 8.826 1.00 86.81 90 GLN A C 1
ATOM 722 O O . GLN A 1 90 ? 9.056 7.814 9.471 1.00 86.81 90 GLN A O 1
ATOM 727 N N . LEU A 1 91 ? 8.295 6.047 8.300 1.00 84.06 91 LEU A N 1
ATOM 728 C CA . LEU A 1 91 ? 6.871 6.359 8.459 1.00 84.06 91 LEU A CA 1
ATOM 729 C C . LEU A 1 91 ? 6.171 5.517 9.540 1.00 84.06 91 LEU A C 1
ATOM 731 O O . LEU A 1 91 ? 4.991 5.720 9.810 1.00 84.06 91 LEU A O 1
ATOM 735 N N . GLU A 1 92 ? 6.899 4.595 10.177 1.00 86.56 92 GLU A N 1
ATOM 736 C CA . GLU A 1 92 ? 6.425 3.772 11.298 1.00 86.56 92 GLU A CA 1
ATOM 737 C C . GLU A 1 92 ? 5.168 2.928 10.987 1.00 86.56 92 GLU A C 1
ATOM 739 O O . GLU A 1 92 ? 4.395 2.603 11.892 1.00 86.56 92 GLU A O 1
ATOM 744 N N . PHE A 1 93 ? 4.963 2.527 9.725 1.00 85.69 93 PHE A N 1
ATOM 745 C CA . PHE A 1 93 ? 3.931 1.552 9.356 1.00 85.69 93 PHE A CA 1
ATOM 746 C C . PHE A 1 93 ? 4.385 0.138 9.743 1.00 85.69 93 PHE A C 1
ATOM 748 O O . PHE A 1 93 ? 5.225 -0.488 9.086 1.00 85.69 93 PHE A O 1
ATOM 755 N N . THR A 1 94 ? 3.807 -0.382 10.824 1.00 81.19 94 THR A N 1
ATOM 756 C CA . THR A 1 94 ? 4.148 -1.678 11.439 1.00 81.19 94 THR A CA 1
ATOM 757 C C . THR A 1 94 ? 3.872 -2.871 10.527 1.00 81.19 94 THR A C 1
ATOM 759 O O . THR A 1 94 ? 4.619 -3.854 10.545 1.00 81.19 94 THR A O 1
ATOM 762 N N . HIS A 1 95 ? 2.833 -2.776 9.701 1.00 88.75 95 HIS A N 1
ATOM 763 C CA . HIS A 1 95 ? 2.410 -3.808 8.764 1.00 88.75 95 HIS A CA 1
ATOM 764 C C . HIS A 1 95 ? 2.890 -3.470 7.352 1.00 88.75 95 HIS A C 1
ATOM 766 O O . HIS A 1 95 ? 2.104 -3.115 6.482 1.00 88.75 95 HIS A O 1
ATOM 772 N N . THR A 1 96 ? 4.199 -3.588 7.123 1.00 89.38 96 THR A N 1
ATOM 773 C CA . THR A 1 96 ? 4.808 -3.366 5.803 1.00 89.38 96 THR A CA 1
ATOM 774 C C . THR A 1 96 ? 5.541 -4.614 5.320 1.00 89.38 96 THR A C 1
ATOM 776 O O . THR A 1 96 ? 6.362 -5.181 6.048 1.00 89.38 96 THR A O 1
ATOM 779 N N . LEU A 1 97 ? 5.277 -5.027 4.079 1.00 91.12 97 LEU A N 1
ATOM 780 C CA . LEU A 1 97 ? 5.927 -6.154 3.416 1.00 91.12 97 LEU A CA 1
ATOM 781 C C . LEU A 1 97 ? 6.588 -5.725 2.105 1.00 91.12 97 LEU A C 1
ATOM 783 O O . LEU A 1 97 ? 6.030 -4.978 1.307 1.00 91.12 97 LEU A O 1
ATOM 787 N N . PHE A 1 98 ? 7.769 -6.275 1.850 1.00 89.44 98 PHE A N 1
ATOM 788 C CA . PHE A 1 98 ? 8.363 -6.246 0.521 1.00 89.44 98 PHE A CA 1
ATOM 789 C C . PHE A 1 98 ? 7.706 -7.331 -0.339 1.00 89.44 98 PHE A C 1
ATOM 791 O O . PHE A 1 98 ? 7.788 -8.519 -0.013 1.00 89.44 98 PHE A O 1
ATOM 798 N N . LEU A 1 99 ? 7.055 -6.918 -1.423 1.00 86.69 99 LEU A N 1
ATOM 799 C CA . LEU A 1 99 ? 6.441 -7.796 -2.407 1.00 86.69 99 LEU A CA 1
ATOM 800 C C . LEU A 1 99 ? 7.039 -7.475 -3.782 1.00 86.69 99 LEU A C 1
ATOM 802 O O . LEU A 1 99 ? 6.508 -6.618 -4.487 1.00 86.69 99 LEU A O 1
ATOM 806 N N . PRO A 1 100 ? 8.141 -8.139 -4.176 1.00 77.81 100 PRO A N 1
ATOM 807 C CA . PRO A 1 100 ? 8.784 -7.856 -5.450 1.00 77.81 100 PRO A CA 1
ATOM 808 C C . PRO A 1 100 ? 7.791 -8.060 -6.590 1.00 77.81 100 PRO A C 1
ATOM 810 O O . PRO A 1 100 ? 7.090 -9.077 -6.636 1.00 77.81 100 PRO A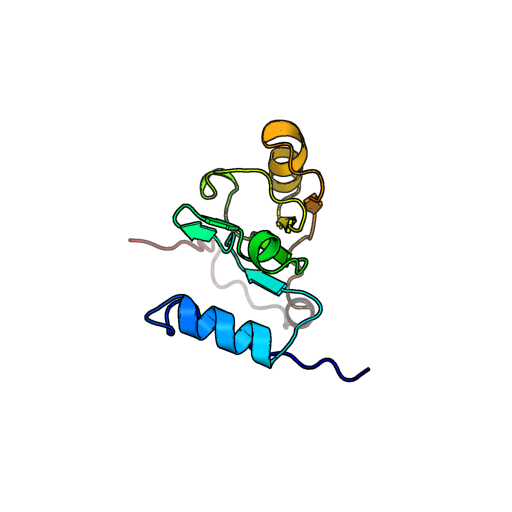 O 1
ATOM 813 N N . HIS A 1 101 ? 7.761 -7.118 -7.533 1.00 70.31 101 HIS A N 1
ATOM 814 C CA . HIS A 1 101 ? 6.990 -7.290 -8.757 1.00 70.31 101 HIS A CA 1
ATOM 815 C C . HIS A 1 101 ? 7.493 -8.546 -9.477 1.00 70.31 101 HIS A C 1
ATOM 817 O O . HIS A 1 101 ? 8.617 -8.596 -9.978 1.00 70.31 101 HIS A O 1
ATOM 823 N N . ALA A 1 102 ? 6.662 -9.583 -9.526 1.00 65.44 102 ALA A N 1
ATOM 824 C CA . ALA A 1 102 ? 6.916 -10.708 -10.403 1.00 65.44 102 ALA A CA 1
ATOM 825 C C . ALA A 1 102 ? 6.525 -10.276 -11.817 1.00 65.44 102 ALA A C 1
ATOM 827 O O . ALA A 1 102 ? 5.356 -9.991 -12.081 1.00 65.44 102 ALA A O 1
ATOM 828 N N . ALA A 1 103 ? 7.500 -10.224 -12.726 1.00 67.12 103 ALA A N 1
ATOM 829 C CA . ALA A 1 103 ? 7.182 -10.257 -14.144 1.00 67.12 103 ALA A CA 1
ATOM 830 C C . ALA A 1 103 ? 6.388 -11.542 -14.424 1.00 67.12 103 ALA A C 1
ATOM 832 O O . ALA A 1 103 ? 6.663 -12.588 -13.823 1.00 67.12 103 ALA A O 1
ATOM 833 N N . ASP A 1 104 ? 5.397 -11.462 -15.313 1.00 75.44 104 ASP A N 1
ATOM 834 C CA . ASP A 1 104 ? 4.662 -12.647 -15.751 1.00 75.44 104 ASP A CA 1
ATOM 835 C C . ASP A 1 104 ? 5.663 -13.719 -16.207 1.00 75.44 104 ASP A C 1
ATOM 837 O O . ASP A 1 104 ? 6.596 -13.444 -16.967 1.00 75.44 104 ASP A O 1
ATOM 841 N N . LYS A 1 105 ? 5.485 -14.953 -15.730 1.00 75.94 105 LYS A N 1
ATOM 842 C CA . LYS A 1 105 ? 6.347 -16.075 -16.114 1.00 75.94 105 LYS A CA 1
ATOM 843 C C . LYS A 1 105 ? 6.346 -16.283 -17.625 1.00 75.94 105 LYS A C 1
ATOM 845 O O . LYS A 1 105 ? 7.371 -16.695 -18.155 1.00 75.94 105 LYS A O 1
ATOM 850 N N . GLY A 1 106 ? 5.258 -15.918 -18.309 1.00 79.50 106 GLY A N 1
ATOM 851 C CA . GLY A 1 106 ? 5.178 -15.962 -19.767 1.00 79.50 106 GLY A CA 1
ATOM 852 C C . GLY A 1 106 ? 6.246 -15.121 -20.478 1.00 79.50 106 GLY A C 1
ATOM 853 O O . GLY A 1 106 ? 6.601 -15.442 -21.608 1.00 79.50 106 GLY A O 1
ATOM 854 N N . TYR A 1 107 ? 6.825 -14.103 -19.825 1.00 74.88 107 TYR A N 1
ATOM 855 C CA . TYR A 1 107 ? 7.950 -13.346 -20.389 1.00 74.88 107 TYR A CA 1
ATOM 856 C C . TYR A 1 107 ? 9.248 -14.159 -20.460 1.00 74.88 107 TYR A C 1
ATOM 858 O O . TYR A 1 107 ? 10.083 -13.882 -21.319 1.00 74.88 107 TYR A O 1
ATOM 866 N N . LEU A 1 108 ? 9.426 -15.160 -19.590 1.00 78.12 108 LEU A N 1
ATOM 867 C CA . LEU A 1 108 ? 10.593 -16.050 -19.619 1.00 78.12 108 LEU A CA 1
ATOM 868 C C . LEU A 1 108 ? 10.532 -17.042 -20.787 1.00 78.12 108 LEU A C 1
ATOM 870 O O . LEU A 1 108 ? 11.572 -17.523 -21.229 1.00 78.12 108 LEU A O 1
ATOM 874 N N . ASP A 1 109 ? 9.325 -17.313 -21.286 1.00 85.88 109 ASP A N 1
ATOM 875 C CA . ASP A 1 109 ? 9.066 -18.251 -22.380 1.00 85.88 109 ASP A CA 1
ATOM 876 C C . ASP A 1 109 ? 9.048 -17.568 -23.761 1.00 85.88 109 ASP A C 1
ATOM 878 O O . ASP A 1 109 ? 8.841 -18.228 -24.784 1.00 85.88 109 ASP A O 1
ATOM 882 N N . LEU A 1 110 ? 9.258 -16.246 -23.823 1.00 83.19 110 LEU A N 1
ATOM 883 C CA . LEU A 1 110 ? 9.315 -15.530 -25.094 1.00 83.19 110 LEU A CA 1
ATOM 884 C C . LEU A 1 110 ? 10.542 -15.972 -25.905 1.00 83.19 110 LEU A C 1
ATOM 886 O O . LEU A 1 110 ? 11.645 -16.075 -25.358 1.00 83.19 110 LEU A O 1
ATOM 890 N N . PRO A 1 111 ? 10.388 -16.207 -27.222 1.00 85.44 111 PRO A N 1
ATOM 891 C CA . PRO A 1 111 ? 11.525 -16.531 -28.063 1.00 85.44 111 PRO A CA 1
ATOM 892 C C . PRO A 1 111 ? 12.527 -15.368 -28.044 1.00 85.44 111 PRO A C 1
ATOM 894 O O . PRO A 1 111 ? 12.112 -14.205 -27.996 1.00 85.44 111 PRO A O 1
ATOM 897 N N . PRO A 1 112 ? 13.840 -15.651 -28.107 1.00 81.00 112 PRO A N 1
ATOM 898 C CA . PRO A 1 112 ? 14.846 -14.605 -28.199 1.00 81.00 112 PRO A CA 1
ATOM 899 C C . PRO A 1 112 ? 14.555 -13.730 -29.420 1.00 81.00 112 PRO A C 1
ATOM 901 O O . PRO A 1 112 ? 14.511 -14.209 -30.553 1.00 81.00 112 PRO A O 1
ATOM 904 N N . LEU A 1 113 ? 14.315 -12.447 -29.164 1.00 81.56 113 LEU A N 1
ATOM 905 C CA . LEU A 1 113 ? 14.092 -11.454 -30.204 1.00 81.56 113 LEU A CA 1
ATOM 906 C C . LEU A 1 113 ? 15.439 -10.952 -30.715 1.00 81.56 113 LEU A C 1
ATOM 908 O O . LEU A 1 113 ? 16.363 -10.717 -29.932 1.00 81.56 113 LEU A O 1
ATOM 912 N N . ASP A 1 114 ? 15.534 -10.764 -32.029 1.00 85.56 114 ASP A N 1
ATOM 913 C CA . ASP A 1 114 ? 16.708 -10.147 -32.632 1.00 85.56 114 ASP A CA 1
ATOM 914 C C . ASP A 1 114 ? 16.781 -8.684 -32.167 1.00 85.56 114 ASP A C 1
ATOM 916 O O . ASP A 1 114 ? 15.801 -7.935 -32.273 1.00 85.56 114 ASP A O 1
ATOM 920 N N . LYS A 1 115 ? 17.907 -8.275 -31.570 1.00 80.94 115 LYS A N 1
ATOM 921 C CA . LYS A 1 115 ? 18.054 -6.919 -31.023 1.00 80.94 115 LYS A CA 1
ATOM 922 C C . LYS A 1 115 ? 18.154 -5.924 -32.175 1.00 80.94 115 LYS A C 1
ATOM 924 O O . LYS A 1 115 ? 19.227 -5.703 -32.719 1.00 80.94 115 LYS A O 1
ATOM 929 N N . GLN A 1 116 ? 17.031 -5.301 -32.520 1.00 83.50 116 GLN A N 1
ATOM 930 C CA . GLN A 1 116 ? 16.970 -4.306 -33.594 1.00 83.50 116 GLN A CA 1
ATOM 931 C C . GLN A 1 116 ? 17.686 -2.988 -33.240 1.00 83.50 11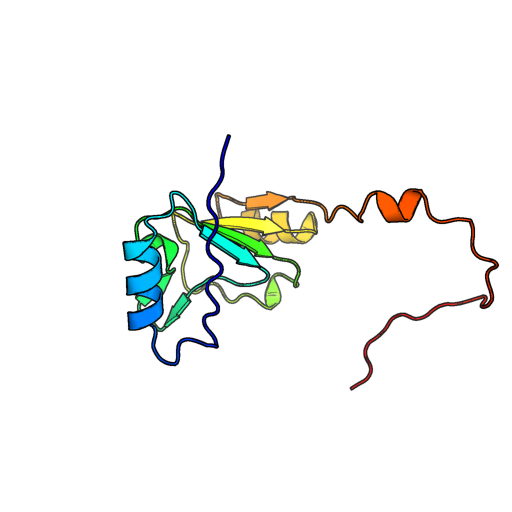6 GLN A C 1
ATOM 933 O O . GLN A 1 116 ? 18.063 -2.234 -34.134 1.00 83.50 116 GLN A O 1
ATOM 938 N N . PHE A 1 117 ? 17.880 -2.709 -31.947 1.00 85.31 117 PHE A N 1
ATOM 939 C CA . PHE A 1 117 ? 18.477 -1.469 -31.455 1.00 85.31 117 PHE A CA 1
ATOM 940 C C . PHE A 1 117 ? 19.536 -1.752 -30.388 1.00 85.31 117 PHE A C 1
ATOM 942 O O . PHE A 1 117 ? 19.326 -2.584 -29.503 1.00 85.31 117 PHE A O 1
ATOM 949 N N . ASP A 1 118 ? 20.642 -1.005 -30.440 1.00 84.50 118 ASP A N 1
ATOM 950 C CA . ASP A 1 118 ? 21.724 -1.085 -29.447 1.00 84.50 118 ASP A CA 1
ATOM 951 C C . ASP A 1 118 ? 21.303 -0.524 -28.082 1.00 84.50 118 ASP A C 1
ATOM 953 O O . ASP A 1 118 ? 21.779 -0.970 -27.037 1.00 84.50 118 ASP A O 1
ATOM 957 N N . ILE A 1 119 ? 20.389 0.452 -28.086 1.00 85.94 119 ILE A N 1
ATOM 958 C CA . ILE A 1 119 ? 19.844 1.100 -26.894 1.00 85.94 119 ILE A CA 1
ATOM 959 C C . ILE A 1 119 ? 18.329 1.196 -27.056 1.00 85.94 119 ILE A C 1
ATOM 961 O O . ILE A 1 119 ? 17.835 1.732 -28.047 1.00 85.94 119 ILE A O 1
ATOM 965 N N . VAL A 1 120 ? 17.597 0.709 -26.056 1.00 82.62 120 VAL A N 1
ATOM 966 C CA . VAL A 1 120 ? 16.150 0.901 -25.936 1.00 82.62 120 VAL A CA 1
ATOM 967 C C . VAL A 1 120 ? 15.906 1.826 -24.753 1.00 82.62 120 VAL A C 1
ATOM 969 O O . VAL A 1 120 ? 16.309 1.524 -23.632 1.00 82.62 120 VAL A O 1
ATOM 972 N N . PHE A 1 121 ? 15.258 2.957 -25.013 1.00 85.62 121 PHE A N 1
ATOM 973 C CA . PHE A 1 121 ? 14.786 3.871 -23.982 1.00 85.62 121 PHE A CA 1
ATOM 974 C C . PHE A 1 121 ? 13.280 3.680 -23.805 1.00 85.62 121 PHE A C 1
ATOM 976 O O . PHE A 1 121 ? 12.517 3.841 -24.757 1.00 85.62 121 PHE A O 1
ATOM 983 N N . LEU A 1 122 ? 12.864 3.338 -22.588 1.00 76.88 122 LEU A N 1
ATOM 984 C CA . LEU A 1 122 ? 11.463 3.291 -22.189 1.00 76.88 122 LEU A CA 1
ATOM 985 C C . LEU A 1 122 ? 11.204 4.497 -21.296 1.00 76.88 122 LEU A C 1
ATOM 987 O O . LEU A 1 122 ? 11.642 4.532 -20.149 1.00 76.88 122 LEU A O 1
ATOM 991 N N . GLY A 1 123 ? 10.516 5.494 -21.836 1.00 75.25 123 GLY A N 1
ATOM 992 C CA . GLY A 1 123 ? 10.128 6.671 -21.080 1.00 75.25 123 GLY A CA 1
ATOM 993 C C . GLY A 1 123 ? 8.863 7.288 -21.641 1.00 75.25 123 GLY A C 1
ATOM 994 O O . GLY A 1 123 ? 8.596 7.221 -22.841 1.00 75.25 123 GLY A O 1
ATOM 995 N N . THR A 1 124 ? 8.088 7.885 -20.747 1.00 72.69 124 THR A N 1
ATOM 996 C CA . THR A 1 124 ? 6.923 8.693 -21.095 1.00 72.69 124 THR A CA 1
ATOM 997 C C . THR A 1 124 ? 7.392 10.129 -21.290 1.00 72.69 124 THR A C 1
ATOM 999 O O . THR A 1 124 ? 8.015 10.701 -20.397 1.00 72.69 124 THR A O 1
ATOM 1002 N N . PHE A 1 125 ? 7.119 10.707 -22.458 1.00 71.81 125 PHE A N 1
ATOM 1003 C CA . PHE A 1 125 ? 7.363 12.123 -22.730 1.00 71.81 125 PHE A CA 1
ATOM 1004 C C . PHE A 1 125 ? 6.035 12.875 -22.608 1.00 71.81 125 PHE A C 1
ATOM 1006 O O . PHE A 1 125 ? 5.041 12.441 -23.192 1.00 71.81 125 PHE A O 1
ATOM 1013 N N . PHE A 1 126 ? 6.036 13.968 -21.846 1.00 42.97 126 PHE A N 1
ATOM 1014 C CA . PHE A 1 126 ? 4.902 14.877 -21.668 1.00 42.97 126 PHE A CA 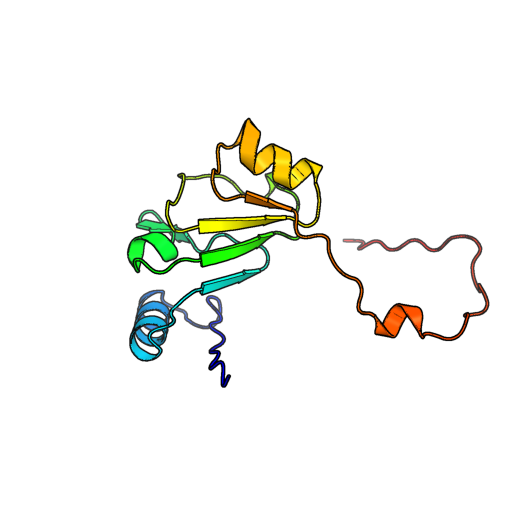1
ATOM 1015 C C . PHE A 1 126 ? 5.184 16.215 -22.347 1.00 42.97 126 PHE A C 1
ATOM 1017 O O . PHE A 1 126 ? 6.356 16.658 -22.291 1.00 42.97 126 PHE A O 1
#

pLDDT: mean 81.43, std 10.01, range [42.97, 94.0]

Foldseek 3Di:
DDDDDDDDDPVVPPDPVVVVVVCVVVVDQEAEEEQDFCAPPPVGGPCQVVVHAYEYERADALVVDDDPDADPRYAYEYQDPVRLCCCCPVVVRVRGYYDHDDDPVVVVVDDDDDPPDPDDDDDDDD

Secondary structure (DSSP, 8-state):
---------TTT-SSHHHHHHHHHHH--S-EEEES---B-GGG-BHHHHHT--EEEEE-S-GGG---SS--TTEEEEESSHHHHHHHHHTS--SSEEE---PPPGGGTTSPPPP---S--------

Radius of gyration: 18.33 Å; chains: 1; bounding box: 45×38×46 Å